Protein AF-A0A7G8WRB1-F1 (afdb_monomer)

Solvent-accessible surface area (backbone atoms only — not comparable to full-atom values): 7686 Å² total; per-residue (Å²): 133,87,80,85,79,65,105,52,98,63,79,74,68,62,46,53,55,52,50,53,46,46,52,43,52,58,69,39,71,43,52,32,46,65,50,48,51,50,51,53,51,51,26,60,76,69,73,48,83,79,58,52,57,68,72,84,94,52,85,78,39,50,68,59,33,28,57,56,39,73,71,40,88,90,55,60,76,70,52,32,37,58,67,53,32,41,51,57,41,24,70,65,46,22,39,49,50,58,65,74,43,62,56,22,36,36,35,32,90,76,72,40,75,42,77,44,75,76,72,91,77,86,79,86,81,85,133

Mean predicted aligned error: 8.35 Å

Structure (mmCIF, N/CA/C/O backbone):
data_AF-A0A7G8WRB1-F1
#
_entry.id   AF-A0A7G8WRB1-F1
#
loop_
_atom_site.group_PDB
_atom_site.id
_atom_site.type_symbol
_atom_site.label_atom_id
_atom_site.label_alt_id
_atom_site.label_comp_id
_atom_site.label_asym_id
_atom_site.label_entity_id
_atom_site.label_seq_id
_atom_site.pdbx_PDB_ins_code
_atom_site.Cartn_x
_atom_site.Cartn_y
_atom_site.Cartn_z
_atom_site.occupancy
_atom_site.B_iso_or_equiv
_atom_site.auth_seq_id
_atom_site.auth_comp_id
_atom_site.auth_asym_id
_atom_site.auth_atom_id
_atom_site.pdbx_PDB_model_num
ATOM 1 N N . MET A 1 1 ? -9.102 13.230 -7.803 1.00 36.12 1 MET A N 1
ATOM 2 C CA . MET A 1 1 ? -10.505 13.660 -7.601 1.00 36.12 1 MET A CA 1
ATOM 3 C C . MET A 1 1 ? -11.228 12.560 -6.841 1.00 36.12 1 MET A C 1
ATOM 5 O O . MET A 1 1 ? -11.355 11.463 -7.368 1.00 36.12 1 MET A O 1
ATOM 9 N N . TYR A 1 2 ? -11.606 12.809 -5.586 1.00 45.84 2 TYR A N 1
ATOM 10 C CA . TYR A 1 2 ? -12.269 11.823 -4.730 1.00 45.84 2 TYR A CA 1
ATOM 11 C C . TYR A 1 2 ? -13.767 11.786 -5.048 1.00 45.84 2 TYR A C 1
ATOM 13 O O . TYR A 1 2 ? -14.522 12.643 -4.602 1.00 45.84 2 TYR A O 1
ATOM 21 N N . SER A 1 3 ? -14.195 10.813 -5.851 1.00 44.06 3 SER A N 1
ATOM 22 C CA . SER A 1 3 ? -15.615 10.574 -6.111 1.00 44.06 3 SER A CA 1
ATOM 23 C C . SER A 1 3 ? -16.254 9.926 -4.883 1.00 44.06 3 SER A C 1
ATOM 25 O O . SER A 1 3 ? -15.965 8.772 -4.552 1.00 44.06 3 SER A O 1
ATOM 27 N N . THR A 1 4 ? -17.128 10.666 -4.209 1.00 45.69 4 THR A N 1
ATOM 28 C CA . THR A 1 4 ? -18.098 10.132 -3.253 1.00 45.69 4 THR A CA 1
ATOM 29 C C . THR A 1 4 ? -19.112 9.288 -4.026 1.00 4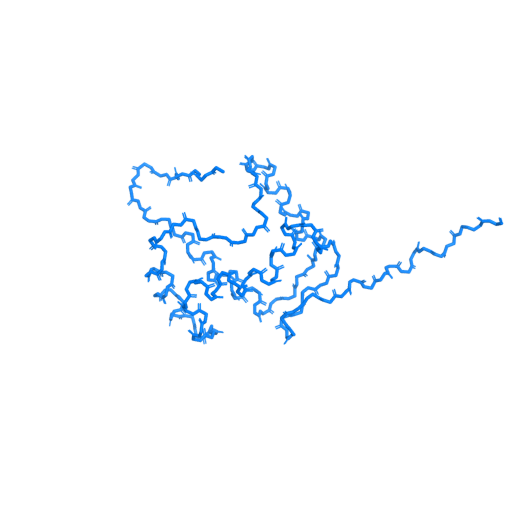5.69 4 THR A C 1
ATOM 31 O O . THR A 1 4 ? -19.963 9.810 -4.738 1.00 45.69 4 THR A O 1
ATOM 34 N N . TYR A 1 5 ? -18.999 7.964 -3.941 1.00 46.50 5 TYR A N 1
ATOM 35 C CA . TYR A 1 5 ? -20.026 7.065 -4.467 1.00 46.50 5 TYR A CA 1
ATOM 36 C C . TYR A 1 5 ? -21.080 6.795 -3.389 1.00 46.50 5 TYR A C 1
ATOM 38 O O . TYR A 1 5 ? -20.730 6.371 -2.290 1.00 46.50 5 TYR A O 1
ATOM 46 N N . GLY A 1 6 ? -22.356 6.984 -3.747 1.00 43.59 6 GLY A N 1
ATOM 47 C CA . GLY A 1 6 ? -23.515 6.431 -3.040 1.00 43.59 6 GLY A CA 1
ATOM 48 C C . GLY A 1 6 ? -24.570 7.466 -2.652 1.00 43.59 6 GLY A C 1
ATOM 49 O O . GLY A 1 6 ? -24.297 8.380 -1.882 1.00 43.59 6 GLY A O 1
ATOM 50 N N . ALA A 1 7 ? -25.803 7.276 -3.132 1.00 44.97 7 ALA A N 1
ATOM 51 C CA . ALA A 1 7 ? -27.013 8.031 -2.776 1.00 44.97 7 ALA A CA 1
ATOM 52 C C . ALA A 1 7 ? -27.503 7.772 -1.328 1.00 44.97 7 ALA A C 1
ATOM 54 O O . ALA A 1 7 ? -28.693 7.692 -1.047 1.00 44.97 7 ALA A O 1
ATOM 55 N N . GLY A 1 8 ? -26.573 7.626 -0.394 1.00 43.09 8 GLY A N 1
ATOM 56 C CA . GLY A 1 8 ? -26.807 7.437 1.026 1.00 43.09 8 GLY A CA 1
ATOM 57 C C . GLY A 1 8 ? -25.463 7.584 1.712 1.00 43.09 8 GLY A C 1
ATOM 58 O O . GLY A 1 8 ? -24.483 7.011 1.243 1.00 43.09 8 GLY A O 1
ATOM 59 N N . GLN A 1 9 ? -25.403 8.382 2.775 1.00 47.62 9 GLN A N 1
ATOM 60 C CA . GLN A 1 9 ? -24.206 8.630 3.579 1.00 47.62 9 GLN A CA 1
ATOM 61 C C . GLN A 1 9 ? -23.718 7.360 4.300 1.00 47.62 9 GLN A C 1
ATOM 63 O O . GLN A 1 9 ? -23.705 7.286 5.524 1.00 47.62 9 GLN A O 1
ATOM 68 N N . GLN A 1 10 ? -23.346 6.327 3.550 1.00 48.84 10 GLN A N 1
ATOM 69 C CA . GLN A 1 10 ? -22.715 5.140 4.088 1.00 48.84 10 GLN A CA 1
ATOM 70 C C . GLN A 1 10 ? -21.205 5.383 4.115 1.00 48.84 10 GLN A C 1
ATOM 72 O O . GLN A 1 10 ? -20.628 5.772 3.094 1.00 48.84 10 GLN A O 1
ATOM 77 N N . PRO A 1 11 ? -20.549 5.195 5.272 1.00 55.22 11 PRO A N 1
ATOM 78 C CA . PRO A 1 11 ? -19.106 5.324 5.360 1.00 55.22 11 PRO A CA 1
ATOM 79 C C . PRO A 1 11 ? -18.461 4.342 4.379 1.00 55.22 11 PRO A C 1
ATOM 81 O O . PRO A 1 11 ? -18.780 3.156 4.374 1.00 55.22 11 PRO A O 1
ATOM 84 N N . SER A 1 12 ? -17.573 4.856 3.524 1.00 64.19 12 SER A N 1
ATOM 85 C CA . SER A 1 12 ? -16.861 4.062 2.521 1.00 64.19 12 SER A CA 1
ATOM 86 C C . SER A 1 12 ? -16.225 2.835 3.176 1.00 64.19 12 SER A C 1
ATOM 88 O O . SER A 1 12 ? -15.357 2.974 4.035 1.00 64.19 12 SER A O 1
ATOM 90 N N . THR A 1 13 ? -16.640 1.636 2.767 1.00 69.62 13 THR A N 1
ATOM 91 C CA . THR A 1 13 ? -16.105 0.355 3.263 1.00 69.62 13 THR A CA 1
ATOM 92 C C . THR A 1 13 ? -14.709 0.050 2.734 1.00 69.62 13 THR A C 1
ATOM 94 O O . THR A 1 13 ? -14.138 -0.985 3.067 1.00 69.62 13 THR A O 1
ATOM 97 N N . ARG A 1 14 ? -14.129 0.969 1.956 1.00 79.69 14 ARG A N 1
ATOM 98 C CA . ARG A 1 14 ? -12.788 0.848 1.384 1.00 79.69 14 ARG A CA 1
ATOM 99 C C . ARG A 1 14 ? -11.666 0.797 2.430 1.00 79.69 14 ARG A C 1
ATOM 101 O O . ARG A 1 14 ? -10.545 0.449 2.085 1.00 79.69 14 ARG A O 1
ATOM 108 N N . TYR A 1 15 ? -11.943 1.072 3.711 1.00 85.06 15 TYR A N 1
ATOM 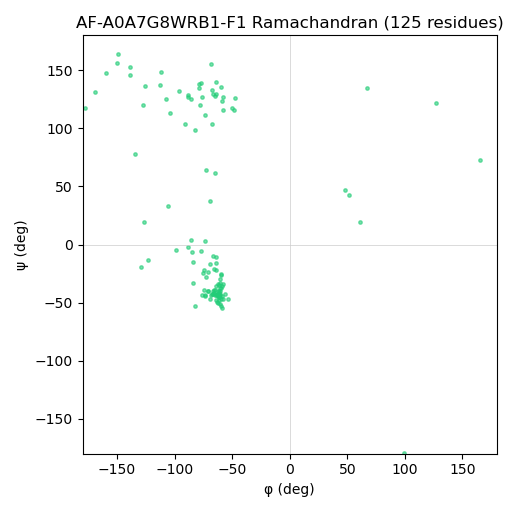109 C CA . TYR A 1 15 ? -10.987 0.759 4.784 1.00 85.06 15 TYR A CA 1
ATOM 110 C C . TYR A 1 15 ? -10.668 -0.742 4.851 1.00 85.06 15 TYR A C 1
ATOM 112 O O . TYR A 1 15 ? -9.582 -1.105 5.291 1.00 85.06 15 TYR A O 1
ATOM 120 N N . ARG A 1 16 ? -11.584 -1.610 4.392 1.00 89.00 16 ARG A N 1
ATOM 121 C CA . ARG A 1 16 ? -11.337 -3.051 4.257 1.00 89.00 16 ARG A CA 1
ATOM 122 C C . ARG A 1 16 ? -10.289 -3.338 3.192 1.00 89.00 16 ARG A C 1
ATOM 124 O O . ARG A 1 16 ? -9.417 -4.151 3.446 1.00 89.00 16 ARG A O 1
ATOM 131 N N . ASP A 1 17 ? -10.310 -2.618 2.069 1.00 89.56 17 ASP A N 1
ATOM 132 C CA . ASP A 1 17 ? -9.283 -2.767 1.032 1.00 89.56 17 ASP A CA 1
ATOM 133 C C . ASP A 1 17 ? -7.884 -2.468 1.591 1.00 89.56 17 ASP A C 1
ATOM 135 O O . ASP A 1 17 ? -6.927 -3.138 1.229 1.00 89.56 17 ASP A O 1
ATOM 139 N N . LEU A 1 18 ? -7.745 -1.510 2.519 1.00 92.81 18 LEU A N 1
ATOM 140 C CA . LEU A 1 18 ? -6.456 -1.265 3.175 1.00 92.81 18 LEU A CA 1
ATOM 141 C C . LEU A 1 18 ? -6.013 -2.446 4.055 1.00 92.81 18 LEU A C 1
ATOM 143 O O . LEU A 1 18 ? -4.833 -2.779 4.049 1.00 92.81 18 LEU A O 1
ATOM 147 N N . VAL A 1 19 ? -6.935 -3.088 4.781 1.00 93.38 19 VAL A N 1
ATOM 148 C CA . VAL A 1 19 ? -6.628 -4.308 5.553 1.00 93.38 19 VAL A CA 1
ATOM 149 C C . VAL A 1 19 ? -6.161 -5.425 4.616 1.00 93.38 19 VAL A C 1
ATOM 151 O O . VAL A 1 19 ? -5.131 -6.044 4.871 1.00 93.38 19 VAL A O 1
ATOM 154 N N . GLU A 1 20 ? -6.856 -5.630 3.496 1.00 92.50 20 GLU A N 1
ATOM 155 C CA . GLU A 1 20 ? -6.463 -6.622 2.489 1.00 92.50 20 GLU A CA 1
ATOM 156 C C . GLU A 1 20 ? -5.082 -6.305 1.898 1.00 92.50 20 GLU A C 1
ATOM 158 O O . GLU A 1 20 ? -4.233 -7.187 1.800 1.00 92.50 20 GLU A O 1
ATOM 163 N N . LEU A 1 21 ? -4.803 -5.038 1.574 1.00 94.69 21 LEU A N 1
ATOM 164 C CA . LEU A 1 21 ? -3.486 -4.613 1.091 1.00 94.69 21 LEU A CA 1
ATOM 165 C C . LEU A 1 21 ? -2.381 -4.868 2.121 1.00 94.69 21 LEU A C 1
ATOM 167 O O . LEU A 1 21 ? -1.299 -5.309 1.746 1.00 94.69 21 LEU A O 1
ATOM 171 N N . VAL A 1 22 ? -2.640 -4.631 3.409 1.00 95.44 22 VAL A N 1
ATOM 172 C CA . VAL A 1 22 ? -1.696 -4.951 4.491 1.00 95.44 22 VAL A CA 1
ATOM 173 C C . VAL A 1 22 ? -1.395 -6.452 4.528 1.00 95.44 22 VAL A C 1
ATOM 175 O O . VAL A 1 22 ? -0.236 -6.839 4.682 1.00 95.44 22 VAL A O 1
ATOM 178 N N . LEU A 1 23 ? -2.406 -7.309 4.374 1.00 94.44 23 LEU A N 1
ATOM 179 C CA . LEU A 1 23 ? -2.217 -8.762 4.346 1.00 94.44 23 LEU A CA 1
ATOM 180 C C . LEU A 1 23 ? -1.448 -9.211 3.098 1.00 94.44 23 LEU A C 1
ATOM 182 O O . LEU A 1 23 ? -0.528 -10.021 3.214 1.00 94.44 23 LEU A O 1
ATOM 186 N N . ILE A 1 24 ? -1.763 -8.651 1.928 1.00 94.94 24 ILE A N 1
ATOM 187 C CA . ILE A 1 24 ? -1.059 -8.932 0.669 1.00 94.94 24 ILE A CA 1
ATOM 188 C C . ILE A 1 24 ? 0.418 -8.542 0.794 1.00 94.94 24 ILE A C 1
ATOM 190 O O . ILE A 1 24 ? 1.284 -9.379 0.559 1.00 94.94 24 ILE A O 1
ATOM 194 N N . VAL A 1 25 ? 0.726 -7.320 1.237 1.00 95.12 25 VAL A N 1
ATOM 195 C CA . VAL A 1 25 ? 2.114 -6.834 1.371 1.00 95.12 25 VAL A CA 1
ATOM 196 C C . VAL A 1 25 ? 2.923 -7.657 2.383 1.00 95.12 25 VAL A C 1
ATOM 198 O O . VAL A 1 25 ? 4.117 -7.863 2.175 1.00 95.12 25 VAL A O 1
ATOM 201 N N . GLN A 1 26 ? 2.288 -8.160 3.448 1.00 93.75 26 GLN A N 1
ATOM 202 C CA . GLN A 1 26 ? 2.943 -9.009 4.456 1.00 93.75 26 GLN A CA 1
ATOM 203 C C . GLN A 1 26 ? 3.226 -10.440 3.993 1.00 93.75 26 GLN A C 1
ATOM 205 O O . GLN A 1 26 ? 4.048 -11.110 4.609 1.00 93.75 26 GLN A O 1
ATOM 210 N N . SER A 1 27 ? 2.516 -10.952 2.987 1.00 93.31 27 SER A N 1
ATOM 211 C CA . SER A 1 27 ? 2.509 -12.397 2.704 1.00 93.31 27 SER A CA 1
ATOM 212 C C . SER A 1 27 ? 2.807 -12.765 1.259 1.00 93.31 27 SER A C 1
ATOM 214 O O . SER A 1 27 ? 3.171 -13.906 0.983 1.00 93.31 27 SER A O 1
ATOM 216 N N . SER A 1 28 ? 2.656 -11.824 0.332 1.00 93.75 28 SER A N 1
ATOM 217 C CA . SER A 1 28 ? 2.713 -12.087 -1.100 1.00 93.75 28 SER A CA 1
ATOM 218 C C . SER A 1 28 ? 3.940 -11.444 -1.722 1.00 93.75 28 SER A C 1
ATOM 220 O O . SER A 1 28 ? 4.263 -10.289 -1.444 1.00 93.75 28 SER A O 1
ATOM 222 N N . SER A 1 29 ? 4.600 -12.185 -2.610 1.00 94.69 29 SER A N 1
ATOM 223 C CA . SER A 1 29 ? 5.549 -11.580 -3.539 1.00 94.69 29 SER A CA 1
ATOM 224 C C . SER A 1 29 ? 4.785 -10.882 -4.661 1.00 94.69 29 SER A C 1
ATOM 226 O O . SER A 1 29 ? 3.762 -11.385 -5.125 1.00 94.69 29 SER A O 1
ATOM 228 N N . ILE A 1 30 ? 5.257 -9.703 -5.061 1.00 95.38 30 ILE A N 1
ATOM 229 C CA . ILE A 1 30 ? 4.571 -8.834 -6.024 1.00 95.38 30 ILE A CA 1
ATOM 230 C C . ILE A 1 30 ? 5.552 -8.485 -7.133 1.00 95.38 30 ILE A C 1
ATOM 232 O O . ILE A 1 30 ? 6.578 -7.870 -6.858 1.00 95.38 30 ILE A O 1
ATOM 236 N N . ASP A 1 31 ? 5.232 -8.833 -8.378 1.00 96.25 31 ASP A N 1
ATOM 237 C CA . ASP A 1 31 ? 6.016 -8.403 -9.536 1.00 96.25 31 ASP A CA 1
ATOM 238 C C . ASP A 1 31 ? 5.715 -6.934 -9.872 1.00 96.25 31 ASP A C 1
ATOM 240 O O . ASP A 1 31 ? 4.555 -6.531 -10.029 1.00 96.25 31 ASP A O 1
ATOM 244 N N . ALA A 1 32 ? 6.762 -6.114 -9.974 1.00 95.44 32 ALA A N 1
ATOM 245 C CA . ALA A 1 32 ? 6.626 -4.683 -10.215 1.00 95.44 32 ALA A CA 1
ATOM 246 C C . ALA A 1 32 ? 6.038 -4.364 -11.597 1.00 95.44 32 ALA A C 1
ATOM 248 O O . ALA A 1 32 ? 5.215 -3.451 -11.718 1.00 95.44 32 ALA A O 1
ATOM 249 N N . ALA A 1 33 ? 6.463 -5.080 -12.640 1.00 94.31 33 ALA A N 1
ATOM 250 C CA . ALA A 1 33 ? 6.085 -4.788 -14.018 1.00 94.31 33 ALA A CA 1
ATOM 251 C C . ALA A 1 33 ? 4.627 -5.185 -14.284 1.00 94.31 33 ALA A C 1
ATOM 253 O O . ALA A 1 33 ? 3.856 -4.394 -14.845 1.00 94.31 33 ALA A O 1
ATOM 254 N N . GLU A 1 34 ? 4.223 -6.368 -13.820 1.00 95.50 34 GLU A N 1
ATOM 255 C CA . GLU A 1 34 ? 2.847 -6.853 -13.896 1.00 95.50 34 GLU A CA 1
ATOM 256 C C . GLU A 1 34 ? 1.908 -5.939 -13.103 1.00 95.50 34 GLU A C 1
ATOM 258 O O . GLU A 1 34 ? 0.925 -5.424 -13.646 1.00 95.50 34 GLU A O 1
ATOM 263 N N . THR A 1 35 ? 2.258 -5.634 -11.850 1.00 95.50 35 THR A N 1
ATOM 264 C CA . THR A 1 35 ? 1.425 -4.793 -10.979 1.00 95.50 35 THR A CA 1
ATOM 265 C C . THR A 1 35 ? 1.273 -3.384 -11.538 1.00 95.50 35 THR A C 1
ATOM 267 O O . THR A 1 35 ? 0.166 -2.843 -11.562 1.00 95.50 35 THR A O 1
ATOM 270 N N . ARG A 1 36 ? 2.347 -2.775 -12.057 1.00 94.62 36 ARG A N 1
ATOM 271 C CA . ARG A 1 36 ? 2.257 -1.461 -12.718 1.00 94.62 36 ARG A CA 1
ATOM 272 C C . ARG A 1 36 ? 1.367 -1.495 -13.943 1.00 94.62 36 ARG A C 1
ATOM 274 O O . ARG A 1 36 ? 0.549 -0.592 -14.117 1.00 94.62 36 ARG A O 1
ATOM 281 N N . THR A 1 37 ? 1.505 -2.523 -14.772 1.00 95.00 37 THR A N 1
ATOM 282 C CA . THR A 1 37 ? 0.667 -2.697 -15.959 1.00 95.00 37 THR A CA 1
ATOM 283 C C . THR A 1 37 ? -0.804 -2.765 -15.560 1.00 95.00 37 THR A C 1
ATOM 285 O O . THR A 1 37 ? -1.624 -2.022 -16.105 1.00 95.00 37 THR A O 1
ATOM 288 N N . ALA A 1 38 ? -1.134 -3.566 -14.546 1.00 95.38 38 ALA A N 1
ATOM 289 C CA . ALA A 1 38 ? -2.486 -3.676 -14.014 1.00 95.38 38 ALA A CA 1
ATOM 290 C C . ALA A 1 38 ? -3.002 -2.340 -13.446 1.00 95.38 38 ALA A C 1
ATOM 292 O O . ALA A 1 38 ? -4.118 -1.927 -13.769 1.00 95.38 38 ALA A O 1
ATOM 293 N N . LEU A 1 39 ? -2.194 -1.620 -12.658 1.00 93.88 39 LEU A N 1
ATOM 294 C CA . LEU A 1 39 ? -2.557 -0.314 -12.094 1.00 93.88 39 LEU A CA 1
ATOM 295 C C . LEU A 1 39 ? -2.874 0.712 -13.188 1.00 93.88 39 LEU A C 1
ATOM 297 O O . LEU A 1 39 ? -3.905 1.381 -13.120 1.00 93.88 39 LEU A O 1
ATOM 301 N N . ILE A 1 40 ? -2.028 0.814 -14.216 1.00 93.69 40 ILE A N 1
ATOM 302 C CA . ILE A 1 40 ? -2.218 1.744 -15.340 1.00 93.69 40 ILE A CA 1
ATOM 303 C C . ILE A 1 40 ? -3.480 1.385 -16.130 1.00 93.69 40 ILE A C 1
ATOM 305 O O . ILE A 1 40 ? -4.279 2.265 -16.462 1.00 93.69 40 ILE A O 1
ATOM 309 N N . GLN A 1 41 ? -3.698 0.097 -16.403 1.00 95.75 41 GLN A N 1
ATOM 310 C CA . GLN A 1 41 ? -4.900 -0.370 -17.091 1.00 95.75 41 GLN A CA 1
ATOM 311 C C . GLN A 1 41 ? -6.164 -0.043 -16.291 1.00 95.75 41 GLN A C 1
ATOM 313 O O . GLN A 1 41 ? -7.109 0.521 -16.844 1.00 95.75 41 GLN A O 1
ATOM 318 N N . GLN A 1 42 ? -6.179 -0.327 -14.986 1.00 93.38 42 GLN A N 1
ATOM 319 C CA . GLN A 1 42 ? -7.320 -0.019 -14.122 1.00 93.38 42 GLN A CA 1
ATOM 320 C C . GLN A 1 42 ? -7.558 1.487 -14.000 1.00 93.38 42 GLN A C 1
ATOM 322 O O . GLN A 1 42 ? -8.710 1.923 -14.039 1.00 93.38 42 GLN A O 1
ATOM 327 N N . ALA A 1 43 ? -6.498 2.292 -13.913 1.00 92.12 43 ALA A N 1
ATOM 328 C CA . ALA A 1 43 ? -6.599 3.746 -13.898 1.00 92.12 43 ALA A CA 1
ATOM 329 C C . ALA A 1 43 ? -7.253 4.280 -15.179 1.00 92.12 43 ALA A C 1
ATOM 331 O O . ALA A 1 43 ? -8.174 5.095 -15.110 1.00 92.12 43 ALA A O 1
ATOM 332 N N . ARG A 1 44 ? -6.848 3.751 -16.341 1.00 94.56 44 ARG A N 1
ATOM 333 C CA . ARG A 1 44 ? -7.432 4.091 -17.644 1.00 94.56 44 ARG A CA 1
ATOM 334 C C . ARG A 1 44 ? -8.905 3.699 -17.729 1.00 94.56 44 ARG A C 1
ATOM 336 O O . ARG A 1 44 ? -9.721 4.529 -18.115 1.00 94.56 44 ARG A O 1
ATOM 343 N N . VAL A 1 45 ? -9.245 2.463 -17.358 1.00 95.25 45 VAL A N 1
ATOM 344 C CA . VAL A 1 45 ? -10.629 1.949 -17.393 1.00 95.25 45 VAL A CA 1
ATOM 345 C C . VAL A 1 45 ? -11.545 2.770 -16.487 1.00 95.25 45 VAL A C 1
ATOM 347 O O . VAL A 1 45 ? -12.671 3.077 -16.862 1.00 95.25 45 VAL A O 1
ATOM 350 N N . ARG A 1 46 ? -11.057 3.159 -15.307 1.00 90.19 46 ARG A N 1
ATOM 351 C CA . ARG A 1 46 ? -11.828 3.922 -14.315 1.00 90.19 46 ARG A CA 1
ATOM 352 C C . ARG A 1 46 ? -11.740 5.437 -14.509 1.00 90.19 46 ARG A C 1
ATOM 354 O O . ARG A 1 46 ? -12.368 6.165 -13.749 1.00 90.19 46 ARG A O 1
ATOM 361 N N . GLN A 1 47 ? -10.962 5.899 -15.491 1.00 93.56 47 GLN A N 1
ATOM 362 C CA . GLN A 1 47 ? -10.682 7.312 -15.764 1.00 93.56 47 GLN A CA 1
ATOM 363 C C . GLN A 1 47 ? -10.202 8.081 -14.520 1.00 93.56 47 GLN A C 1
ATOM 365 O O . GLN A 1 47 ? -10.619 9.210 -14.262 1.00 93.56 47 GLN A O 1
ATOM 370 N N . ILE A 1 48 ? -9.318 7.461 -13.735 1.00 88.06 48 ILE A N 1
ATOM 371 C CA . ILE A 1 48 ? -8.732 8.065 -12.535 1.00 88.06 48 ILE A CA 1
ATOM 372 C C . ILE A 1 48 ? -7.247 8.346 -12.729 1.00 88.06 48 ILE A C 1
ATOM 374 O O . ILE A 1 48 ? -6.532 7.611 -13.405 1.00 88.06 48 ILE A O 1
ATOM 378 N N . VAL A 1 49 ? -6.775 9.400 -12.068 1.00 89.06 49 VAL A N 1
ATOM 379 C CA . VAL A 1 49 ? -5.343 9.658 -11.910 1.00 89.06 49 VAL A CA 1
ATOM 380 C C . VAL A 1 49 ? -4.864 8.888 -10.687 1.00 89.06 49 VAL A C 1
ATOM 382 O O . VAL A 1 49 ? -5.436 9.041 -9.604 1.00 89.06 49 VAL A O 1
ATOM 385 N N . LEU A 1 50 ? -3.835 8.058 -10.862 1.00 87.00 50 LEU A N 1
ATOM 386 C CA . LEU A 1 50 ? -3.195 7.373 -9.744 1.00 87.00 50 LEU A CA 1
ATOM 387 C C . LEU A 1 50 ? -2.470 8.401 -8.863 1.00 87.00 50 LEU A C 1
ATOM 389 O O . LEU A 1 50 ? -1.758 9.257 -9.395 1.00 87.00 50 LEU A O 1
ATOM 393 N N . PRO A 1 51 ? -2.638 8.345 -7.533 1.00 88.00 51 PRO A N 1
ATOM 394 C CA . PRO A 1 51 ? -1.839 9.161 -6.632 1.00 88.00 51 PRO A CA 1
ATOM 395 C C . PRO A 1 51 ? -0.384 8.676 -6.645 1.00 88.00 51 PRO A C 1
ATOM 397 O O . PRO A 1 51 ? -0.127 7.508 -6.915 1.00 88.00 51 PRO A O 1
ATOM 400 N N . ALA A 1 52 ? 0.562 9.555 -6.313 1.00 88.81 52 ALA A N 1
ATOM 401 C CA . ALA A 1 52 ? 1.972 9.178 -6.173 1.00 88.81 52 ALA A CA 1
ATOM 402 C C . ALA A 1 52 ? 2.250 8.397 -4.874 1.00 88.81 52 ALA A C 1
ATOM 404 O O . ALA A 1 52 ? 3.214 7.635 -4.797 1.00 88.81 52 ALA A O 1
ATOM 405 N N . THR A 1 53 ? 1.404 8.586 -3.858 1.00 90.19 53 THR A N 1
ATOM 406 C CA . THR A 1 53 ? 1.543 7.971 -2.537 1.00 90.19 53 THR A CA 1
ATOM 407 C C . THR A 1 53 ? 0.202 7.490 -1.994 1.00 90.19 53 THR A C 1
ATOM 409 O O . THR A 1 53 ? -0.860 8.028 -2.317 1.00 90.19 53 THR A O 1
ATOM 412 N N . MET A 1 54 ? 0.255 6.471 -1.140 1.00 89.75 54 MET A N 1
ATOM 413 C CA . MET A 1 54 ? -0.879 6.005 -0.354 1.00 89.75 54 MET A CA 1
ATOM 414 C C . MET A 1 54 ? -1.316 7.093 0.629 1.00 89.75 54 MET A C 1
ATOM 416 O O . MET A 1 54 ? -0.511 7.620 1.394 1.00 89.75 54 MET A O 1
ATOM 420 N N . GLN A 1 55 ? -2.604 7.423 0.610 1.00 83.69 55 GLN A N 1
ATOM 421 C CA . GLN A 1 55 ? -3.208 8.418 1.492 1.00 83.69 55 GLN A CA 1
ATOM 422 C C . GLN A 1 55 ? -4.568 7.918 1.972 1.00 83.69 55 GLN A C 1
ATOM 424 O O . GLN A 1 55 ? -5.291 7.253 1.224 1.00 83.69 55 GLN A O 1
ATOM 429 N N . SER A 1 56 ? -4.931 8.258 3.212 1.00 80.38 56 SER A N 1
ATOM 430 C CA . SER A 1 56 ? -6.273 7.972 3.718 1.00 80.38 56 SER A CA 1
ATOM 431 C C . SER A 1 56 ? -7.316 8.750 2.906 1.00 80.38 56 SER A C 1
ATOM 433 O O . SER A 1 56 ? -7.191 9.970 2.777 1.00 80.38 56 SER A O 1
ATOM 435 N N . PRO A 1 57 ? -8.381 8.101 2.405 1.00 72.56 57 PRO A N 1
ATOM 436 C CA . PRO A 1 57 ? -9.441 8.803 1.686 1.00 72.56 57 PRO A CA 1
ATOM 437 C C . PRO A 1 57 ? -10.327 9.680 2.578 1.00 72.56 57 PRO A C 1
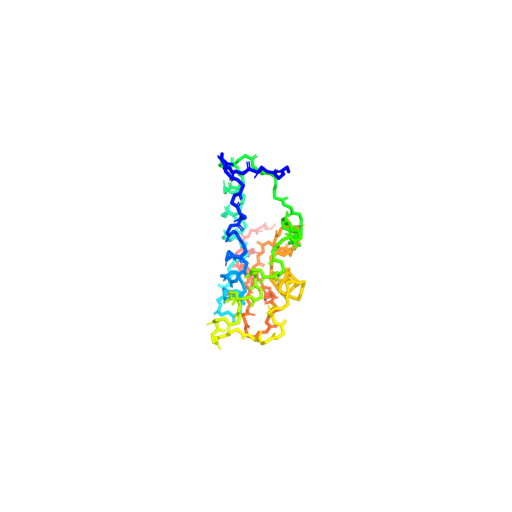ATOM 439 O O . PRO A 1 57 ? -10.980 10.586 2.065 1.00 72.56 57 PRO A O 1
ATOM 442 N N . ALA A 1 58 ? -10.409 9.397 3.885 1.00 77.62 58 ALA A N 1
ATOM 443 C CA . ALA A 1 58 ? -11.206 10.180 4.828 1.00 77.62 58 ALA A CA 1
ATOM 444 C C . ALA A 1 58 ? -10.755 9.979 6.292 1.00 77.62 58 ALA A C 1
ATOM 446 O O . ALA A 1 58 ? -10.424 8.856 6.681 1.00 77.62 58 ALA A O 1
ATOM 447 N N . PRO A 1 59 ? -10.859 11.009 7.156 1.00 76.88 59 PRO A N 1
ATOM 448 C CA . PRO A 1 59 ? -10.564 10.888 8.591 1.00 76.88 59 PRO A CA 1
ATOM 449 C C . PRO A 1 59 ? -11.439 9.857 9.319 1.00 76.88 59 PRO A C 1
ATOM 451 O O . PRO A 1 59 ? -11.043 9.296 10.336 1.00 76.88 59 PRO A O 1
ATOM 454 N N . SER A 1 60 ? -12.635 9.575 8.793 1.00 81.25 60 SER A N 1
ATOM 455 C CA . SER A 1 60 ? -13.586 8.628 9.384 1.00 81.25 60 SER A CA 1
ATOM 456 C C . SER A 1 60 ? -13.110 7.171 9.362 1.00 81.25 60 SER A C 1
ATOM 458 O O . SER A 1 60 ? -13.737 6.316 9.986 1.00 81.25 60 SER A O 1
ATOM 460 N N . TRP A 1 61 ? -12.021 6.862 8.651 1.00 88.12 61 TRP A N 1
ATOM 461 C CA . TRP A 1 61 ? -11.498 5.502 8.542 1.00 88.12 61 TRP A CA 1
ATOM 462 C C . TRP A 1 61 ? -10.818 5.013 9.812 1.00 88.12 61 TRP A C 1
ATOM 464 O O . TRP A 1 61 ? -10.854 3.815 10.058 1.00 88.12 61 TRP A O 1
ATOM 474 N N . THR A 1 62 ? -10.251 5.893 10.640 1.00 88.88 62 THR A N 1
ATOM 475 C CA . THR A 1 62 ? -9.396 5.497 11.772 1.00 88.88 62 THR A CA 1
ATOM 476 C C . THR A 1 62 ? -10.074 4.488 12.701 1.00 88.88 62 THR A C 1
ATOM 478 O O . THR A 1 62 ? -9.497 3.456 13.040 1.00 88.88 62 THR A O 1
ATOM 481 N N . ILE A 1 63 ? -11.330 4.747 13.074 1.00 89.12 63 ILE A N 1
ATOM 482 C CA . ILE A 1 63 ? -12.083 3.891 14.001 1.00 89.12 63 ILE A CA 1
ATOM 483 C C . ILE A 1 63 ? -12.514 2.577 13.332 1.00 89.12 63 ILE A C 1
ATOM 485 O O . ILE A 1 63 ? -12.406 1.513 13.943 1.00 89.12 63 ILE A O 1
ATOM 489 N N . ALA A 1 64 ? -13.012 2.639 12.095 1.00 88.94 64 ALA A N 1
ATOM 490 C CA . ALA A 1 64 ? -13.509 1.465 11.375 1.00 88.94 64 ALA A CA 1
ATOM 491 C C . ALA A 1 64 ? -12.369 0.523 10.956 1.00 88.94 64 ALA A C 1
ATOM 493 O O . ALA A 1 64 ? -12.477 -0.692 11.109 1.00 88.94 64 ALA A O 1
ATOM 494 N N . TYR A 1 65 ? -11.251 1.094 10.505 1.00 92.31 65 TYR A N 1
ATOM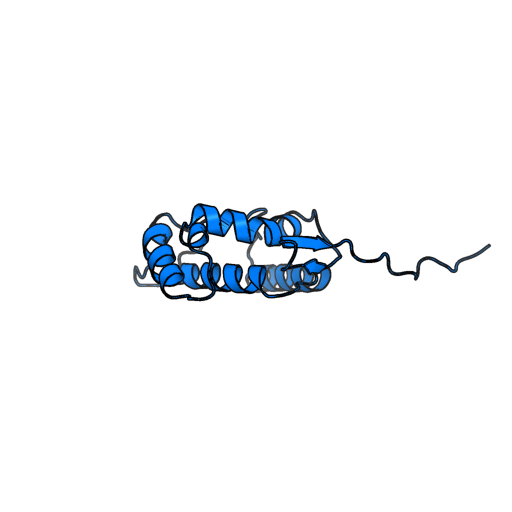 495 C CA . TYR A 1 65 ? -10.031 0.374 10.167 1.00 92.31 65 TYR A CA 1
ATOM 496 C C . TYR A 1 65 ? -9.478 -0.378 11.377 1.00 92.31 65 TYR A C 1
ATOM 498 O O . TYR A 1 65 ? -9.317 -1.592 11.306 1.00 92.31 65 TYR A O 1
ATOM 506 N N . ARG A 1 66 ? -9.271 0.307 12.514 1.00 92.75 66 ARG A N 1
ATOM 507 C CA . ARG A 1 66 ? -8.744 -0.324 13.734 1.00 92.75 66 ARG A CA 1
ATOM 508 C C . ARG A 1 66 ? -9.598 -1.511 14.181 1.00 92.75 66 ARG A C 1
ATOM 510 O O . ARG A 1 66 ? -9.050 -2.538 14.569 1.00 92.75 66 ARG A O 1
ATOM 517 N N . GLN A 1 67 ? -10.924 -1.374 14.141 1.00 91.75 67 GLN A N 1
ATOM 518 C CA . GLN A 1 67 ? -11.833 -2.465 14.504 1.00 91.75 67 GLN A CA 1
ATOM 519 C C . GLN A 1 67 ? -11.694 -3.662 13.564 1.00 91.75 67 GLN A C 1
ATOM 521 O O . GLN A 1 67 ? -11.631 -4.792 14.037 1.00 91.75 67 GLN A O 1
ATOM 526 N N . GLN A 1 68 ? -11.608 -3.422 12.254 1.00 91.75 68 GLN A N 1
ATOM 527 C CA . GLN A 1 68 ? -11.449 -4.489 11.269 1.00 91.75 68 GLN A CA 1
ATOM 528 C C . GLN A 1 68 ? -10.078 -5.168 11.373 1.00 91.75 68 GLN A C 1
ATOM 530 O O . GLN A 1 68 ? -10.001 -6.392 11.349 1.00 91.75 68 GLN A O 1
ATOM 535 N N . ALA A 1 69 ? -9.013 -4.382 11.533 1.00 92.50 69 ALA A N 1
ATOM 536 C CA . ALA A 1 69 ? -7.648 -4.856 11.726 1.00 92.50 69 ALA A CA 1
ATOM 537 C C . ALA A 1 69 ? -7.527 -5.755 12.961 1.00 92.50 69 ALA A C 1
ATOM 539 O O . ALA A 1 69 ? -6.965 -6.840 12.885 1.00 92.50 69 ALA A O 1
ATOM 540 N N . ALA A 1 70 ? -8.143 -5.355 14.079 1.00 92.00 70 ALA A N 1
ATOM 541 C CA . ALA A 1 70 ? -8.126 -6.129 15.317 1.00 92.00 70 ALA A CA 1
ATOM 542 C C . ALA A 1 70 ? -8.817 -7.500 15.219 1.00 92.00 70 ALA A C 1
ATOM 544 O O . ALA A 1 70 ? -8.605 -8.345 16.088 1.00 92.00 70 ALA A O 1
ATOM 545 N N . GLN A 1 71 ? -9.633 -7.731 14.187 1.00 92.31 71 GLN A N 1
ATOM 546 C CA . GLN A 1 71 ? -10.243 -9.035 13.914 1.00 92.31 71 GLN A CA 1
ATOM 547 C C . GLN A 1 71 ? -9.318 -9.970 13.119 1.00 92.31 71 GLN A C 1
ATOM 549 O O . GLN A 1 71 ? -9.572 -11.172 13.077 1.00 92.31 71 GLN A O 1
ATOM 554 N N . MET A 1 72 ? -8.247 -9.452 12.510 1.00 89.75 72 MET A N 1
ATOM 555 C CA . MET A 1 72 ? -7.326 -10.230 11.683 1.00 89.75 72 MET A CA 1
ATOM 556 C C . MET A 1 72 ? -6.184 -10.790 12.531 1.00 89.75 72 MET A C 1
ATOM 558 O O . MET A 1 72 ? -5.234 -10.090 12.864 1.00 89.75 72 MET A O 1
ATOM 562 N N . SER A 1 73 ? -6.235 -12.084 12.851 1.00 86.81 73 SER A N 1
ATOM 563 C CA . SER A 1 73 ? -5.226 -12.728 13.710 1.00 86.81 73 SER A CA 1
ATOM 564 C C . SER A 1 73 ? -3.810 -12.741 13.120 1.00 86.81 73 SER A C 1
ATOM 566 O O . S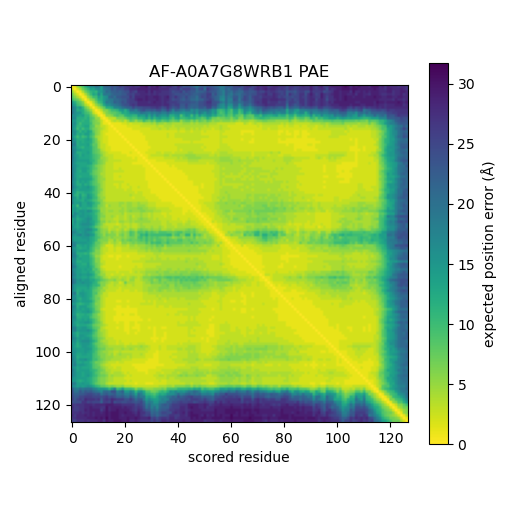ER A 1 73 ? -2.844 -12.868 13.863 1.00 86.81 73 SER A O 1
ATOM 568 N N . GLN A 1 74 ? -3.684 -12.620 11.797 1.00 85.44 74 GLN A N 1
ATOM 569 C CA . GLN A 1 74 ? -2.403 -12.620 11.079 1.00 85.44 74 GLN A CA 1
ATOM 570 C C . GLN A 1 74 ? -1.740 -11.238 11.029 1.00 85.44 74 GLN A C 1
ATOM 572 O O . GLN A 1 74 ? -0.627 -11.111 10.530 1.00 85.44 74 GLN A O 1
ATOM 577 N N . MET A 1 75 ? -2.425 -10.200 11.506 1.00 88.56 75 MET A N 1
ATOM 578 C CA . MET A 1 75 ? -1.974 -8.825 11.388 1.00 88.56 75 MET A CA 1
ATOM 579 C C . MET A 1 75 ? -1.249 -8.376 12.657 1.00 88.56 75 MET A C 1
ATOM 581 O O . MET A 1 75 ? -1.728 -8.574 13.775 1.00 88.56 75 MET A O 1
ATOM 585 N N . LEU A 1 76 ? -0.082 -7.753 12.488 1.00 87.12 76 LEU A N 1
ATOM 586 C CA . LEU A 1 76 ? 0.674 -7.206 13.610 1.00 87.12 76 LEU A CA 1
ATOM 587 C C . LEU A 1 76 ? -0.108 -6.076 14.289 1.00 87.12 76 LEU A C 1
ATOM 589 O O . LEU A 1 76 ? -0.698 -5.217 13.633 1.00 87.12 76 LEU A O 1
ATOM 593 N N . ARG A 1 77 ? -0.059 -6.040 15.626 1.00 90.38 77 ARG A N 1
ATOM 594 C CA . ARG A 1 77 ? -0.808 -5.065 16.436 1.00 90.38 77 ARG A CA 1
ATOM 595 C C . ARG A 1 77 ? -0.468 -3.614 16.082 1.00 90.38 77 ARG A C 1
ATOM 597 O O . ARG A 1 77 ? -1.344 -2.757 16.151 1.00 90.38 77 ARG A O 1
ATOM 604 N N . GLU A 1 78 ? 0.779 -3.338 15.713 1.00 91.50 78 GLU A N 1
ATOM 605 C CA . GLU A 1 78 ? 1.224 -2.010 15.268 1.00 91.50 78 GLU A CA 1
ATOM 606 C C . GLU A 1 78 ? 0.483 -1.532 14.011 1.00 91.50 78 GLU A C 1
ATOM 608 O O . GLU A 1 78 ? 0.139 -0.360 13.902 1.00 91.50 78 GLU A O 1
ATOM 613 N N . LEU A 1 79 ? 0.116 -2.454 13.118 1.00 93.62 79 LEU A N 1
ATOM 614 C CA . LEU A 1 79 ? -0.593 -2.141 11.881 1.00 93.62 79 LEU A CA 1
ATOM 615 C C . LEU A 1 79 ? -2.084 -1.857 12.116 1.00 93.62 79 LEU A C 1
ATOM 617 O O . LEU A 1 79 ? -2.781 -1.473 11.180 1.00 93.62 79 LEU A O 1
ATOM 621 N N . HIS A 1 80 ? -2.605 -2.024 13.340 1.00 93.75 80 HIS A N 1
ATOM 622 C CA . HIS A 1 80 ? -3.982 -1.633 13.678 1.00 93.75 80 HIS A CA 1
ATOM 623 C C . HIS A 1 80 ? -4.169 -0.111 13.688 1.00 93.75 80 HIS A C 1
ATOM 625 O O . HIS A 1 80 ? -5.304 0.374 13.695 1.00 93.75 80 HIS A O 1
ATOM 631 N N . ASP A 1 81 ? -3.073 0.643 13.747 1.00 93.75 81 ASP A N 1
ATOM 632 C CA . ASP A 1 81 ? -3.079 2.078 13.528 1.00 93.75 81 ASP A CA 1
ATOM 633 C C . ASP A 1 81 ? -3.129 2.403 12.025 1.00 93.75 81 ASP A C 1
ATOM 635 O O . ASP A 1 81 ? -2.418 1.807 11.216 1.00 93.75 81 ASP A O 1
ATOM 639 N N . LEU A 1 82 ? -3.993 3.351 11.651 1.00 92.81 82 LEU A N 1
ATOM 640 C CA . LEU A 1 82 ? -4.259 3.671 10.248 1.00 92.81 82 LEU A CA 1
ATOM 641 C C . LEU A 1 82 ? -3.036 4.282 9.549 1.00 92.81 82 LEU A C 1
ATOM 643 O O . LEU A 1 82 ? -2.748 3.934 8.405 1.00 92.81 82 LEU A O 1
ATOM 647 N N . GLU A 1 83 ? -2.329 5.198 10.208 1.00 92.62 83 GLU A N 1
ATOM 648 C CA . GLU A 1 83 ? -1.168 5.871 9.615 1.00 92.62 83 GLU A CA 1
ATOM 649 C C . GLU A 1 83 ? 0.012 4.910 9.474 1.00 92.62 83 GLU A C 1
ATOM 651 O O . GLU A 1 83 ? 0.684 4.881 8.438 1.00 92.62 83 GLU A O 1
ATOM 656 N N . THR A 1 84 ? 0.207 4.058 10.479 1.00 94.62 84 THR A N 1
ATOM 657 C CA . THR A 1 84 ? 1.214 2.992 10.462 1.00 94.62 84 THR A CA 1
ATOM 658 C C . THR A 1 84 ? 0.942 2.012 9.321 1.00 94.62 84 THR A C 1
ATOM 660 O O . THR A 1 84 ? 1.850 1.681 8.561 1.00 94.62 84 THR A O 1
ATOM 663 N N . ALA A 1 85 ? -0.316 1.621 9.112 1.00 95.06 85 ALA A N 1
ATOM 664 C CA . ALA A 1 85 ? -0.713 0.756 8.006 1.00 95.06 85 ALA A CA 1
ATOM 665 C C . ALA A 1 85 ? -0.522 1.386 6.622 1.00 95.06 85 ALA A C 1
ATOM 667 O O . ALA A 1 85 ? -0.029 0.731 5.704 1.00 95.06 85 ALA A O 1
ATOM 668 N N . LEU A 1 86 ? -0.893 2.659 6.462 1.00 94.88 86 LEU A N 1
ATOM 669 C CA . LEU A 1 86 ? -0.674 3.400 5.217 1.00 94.88 86 LEU A CA 1
ATOM 670 C C . LEU A 1 86 ? 0.815 3.526 4.899 1.00 94.88 86 LEU A C 1
ATOM 672 O O . LEU A 1 86 ? 1.207 3.367 3.745 1.00 94.88 86 LEU A O 1
ATOM 676 N N . THR A 1 87 ? 1.636 3.769 5.920 1.00 95.00 87 THR A N 1
ATOM 677 C CA . THR A 1 87 ? 3.094 3.813 5.789 1.00 95.00 87 THR A CA 1
ATOM 678 C C . THR A 1 87 ? 3.634 2.451 5.375 1.00 95.00 87 THR A C 1
ATOM 680 O O . THR A 1 87 ? 4.391 2.368 4.412 1.00 95.00 87 THR A O 1
ATOM 683 N N . PHE A 1 88 ? 3.197 1.384 6.045 1.00 95.69 88 PHE A N 1
ATOM 684 C CA . PHE A 1 88 ? 3.601 0.009 5.769 1.00 95.69 88 PHE A CA 1
ATOM 685 C C . PHE A 1 88 ? 3.264 -0.418 4.334 1.00 95.69 88 PHE A C 1
ATOM 687 O O . PHE A 1 88 ? 4.152 -0.775 3.566 1.00 95.69 88 PHE A O 1
ATOM 694 N N . VAL A 1 89 ? 1.999 -0.293 3.919 1.00 96.25 89 VAL A N 1
ATOM 695 C CA . VAL A 1 89 ? 1.583 -0.588 2.534 1.00 96.25 89 VAL A CA 1
ATOM 696 C C . VAL A 1 89 ? 2.294 0.336 1.543 1.00 96.25 89 VAL A C 1
ATOM 698 O O . VAL A 1 89 ? 2.662 -0.079 0.442 1.00 96.25 89 VAL A O 1
ATOM 701 N N . GLY A 1 90 ? 2.532 1.585 1.942 1.00 95.88 90 GLY A N 1
ATOM 702 C CA . GLY A 1 90 ? 3.266 2.575 1.168 1.00 95.88 90 GLY A CA 1
ATOM 703 C C . GLY A 1 90 ? 4.709 2.176 0.854 1.00 95.88 90 GLY A C 1
ATOM 704 O O . GLY A 1 90 ? 5.192 2.552 -0.210 1.00 95.88 90 GLY A O 1
ATOM 705 N N . GLN A 1 91 ? 5.386 1.384 1.692 1.00 95.44 91 GLN A N 1
ATOM 706 C CA . GLN A 1 91 ? 6.739 0.884 1.393 1.00 95.44 91 GLN A CA 1
ATOM 707 C C . GLN A 1 91 ? 6.760 0.037 0.115 1.00 95.44 91 GLN A C 1
ATOM 709 O O . GLN A 1 91 ? 7.682 0.145 -0.691 1.00 95.44 91 GLN A O 1
ATOM 714 N N . CYS A 1 92 ? 5.707 -0.751 -0.103 1.00 95.88 92 CYS A N 1
ATOM 715 C CA . CYS A 1 92 ? 5.545 -1.550 -1.308 1.00 95.88 92 CYS A CA 1
ATOM 716 C C . CYS A 1 92 ? 4.976 -0.719 -2.468 1.00 95.88 92 CYS A C 1
ATOM 718 O O . CYS A 1 92 ? 5.562 -0.675 -3.552 1.00 95.88 92 CYS A O 1
ATOM 720 N N . LEU A 1 93 ? 3.851 -0.026 -2.248 1.00 96.00 93 LEU A N 1
ATOM 721 C CA . LEU A 1 93 ? 3.085 0.591 -3.334 1.00 96.00 93 LEU A CA 1
ATOM 722 C C . LEU A 1 93 ? 3.589 1.972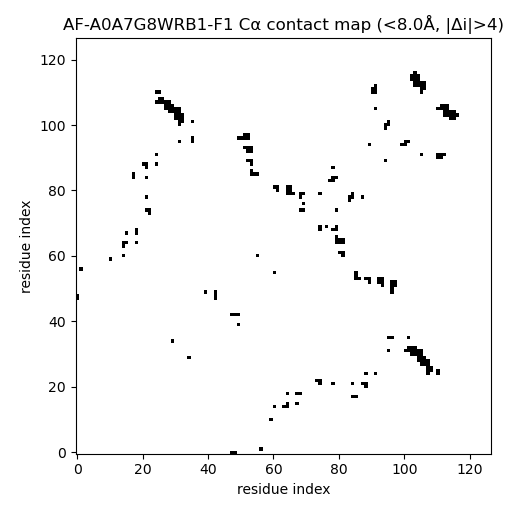 -3.763 1.00 96.00 93 LEU A C 1
ATOM 724 O O . LEU A 1 93 ? 3.505 2.280 -4.949 1.00 96.00 93 LEU A O 1
ATOM 728 N N . ASN A 1 94 ? 4.127 2.812 -2.871 1.00 95.94 94 ASN A N 1
ATOM 729 C CA . ASN A 1 94 ? 4.572 4.161 -3.255 1.00 95.94 94 ASN A CA 1
ATOM 730 C C . ASN A 1 94 ? 5.689 4.138 -4.315 1.00 95.94 94 ASN A C 1
ATOM 732 O O . ASN A 1 94 ? 5.596 4.924 -5.261 1.00 95.94 94 ASN A O 1
ATOM 736 N N . PRO A 1 95 ? 6.702 3.246 -4.245 1.00 95.12 95 PRO A N 1
ATOM 737 C CA . PRO A 1 95 ? 7.702 3.128 -5.306 1.00 95.12 95 PRO A CA 1
ATOM 738 C C . PRO A 1 95 ? 7.098 2.769 -6.668 1.00 95.12 95 PRO A C 1
ATOM 740 O O . PRO A 1 95 ? 7.527 3.315 -7.688 1.00 95.12 95 PRO A O 1
ATOM 743 N N . LEU A 1 96 ? 6.069 1.913 -6.689 1.00 94.00 96 LEU A N 1
ATOM 744 C CA . LEU A 1 96 ? 5.333 1.591 -7.910 1.00 94.00 96 LEU A CA 1
ATOM 745 C C . LEU A 1 96 ? 4.514 2.786 -8.385 1.00 94.00 96 LEU A C 1
ATOM 747 O O . LEU A 1 96 ? 4.586 3.131 -9.556 1.00 94.00 96 LEU A O 1
ATOM 751 N N . LEU A 1 97 ? 3.770 3.454 -7.508 1.00 93.62 97 LEU A N 1
ATOM 752 C CA . LEU A 1 97 ? 2.925 4.604 -7.846 1.00 93.62 97 LEU A CA 1
ATOM 753 C C . LEU A 1 97 ? 3.740 5.814 -8.341 1.00 93.62 97 LEU A C 1
ATOM 755 O O . LEU A 1 97 ? 3.327 6.499 -9.273 1.00 93.62 97 LEU A O 1
ATOM 759 N N . SER A 1 98 ? 4.932 6.031 -7.782 1.00 92.56 98 SER A N 1
ATOM 760 C CA . SER A 1 98 ? 5.835 7.139 -8.129 1.00 92.56 98 SER A CA 1
ATOM 761 C C . SER A 1 98 ? 6.766 6.856 -9.320 1.00 92.56 98 SER A C 1
ATOM 763 O O . SER A 1 98 ? 7.587 7.702 -9.655 1.00 92.56 98 SER A O 1
ATOM 765 N N . ASN A 1 99 ? 6.643 5.704 -9.992 1.00 89.44 99 ASN A N 1
ATOM 766 C CA . ASN A 1 99 ? 7.553 5.253 -11.068 1.00 89.44 99 ASN A CA 1
ATOM 767 C C . ASN A 1 99 ? 9.024 5.069 -10.634 1.00 89.44 99 ASN A C 1
ATOM 769 O O . ASN A 1 99 ? 9.899 5.032 -11.493 1.00 89.44 99 ASN A O 1
ATOM 773 N N . ILE A 1 100 ? 9.308 4.932 -9.336 1.00 91.06 100 ILE A N 1
ATOM 774 C CA . ILE A 1 100 ? 10.675 4.706 -8.832 1.00 91.06 100 ILE A CA 1
ATOM 775 C C . ILE A 1 100 ? 11.095 3.254 -9.081 1.00 91.06 100 ILE A C 1
ATOM 777 O O . ILE A 1 100 ? 12.210 2.997 -9.526 1.00 91.06 100 ILE A O 1
ATOM 781 N N . VAL A 1 101 ? 10.190 2.307 -8.824 1.00 92.81 101 VAL A N 1
ATOM 782 C CA . VAL A 1 101 ? 10.391 0.882 -9.108 1.00 92.81 101 VAL A CA 1
ATOM 783 C C . VAL A 1 101 ? 9.529 0.498 -10.303 1.00 92.81 101 VAL A C 1
ATOM 785 O O . VAL A 1 101 ? 8.316 0.721 -10.309 1.00 92.81 101 VAL A O 1
ATOM 788 N N . THR A 1 102 ? 10.165 -0.070 -11.325 1.00 92.19 102 THR A N 1
ATOM 789 C CA . THR A 1 102 ? 9.511 -0.518 -12.566 1.00 92.19 102 THR A CA 1
ATOM 790 C C . THR A 1 102 ? 9.726 -1.996 -12.877 1.00 92.19 102 THR A C 1
ATOM 792 O O . THR A 1 102 ? 9.024 -2.537 -13.725 1.00 92.19 102 THR A O 1
ATOM 795 N N . SER A 1 103 ? 10.664 -2.649 -12.191 1.00 93.44 103 SER A N 1
ATOM 796 C CA . SER A 1 103 ? 11.002 -4.065 -12.347 1.00 93.44 103 SER A CA 1
ATOM 797 C C . SER A 1 103 ? 11.497 -4.639 -11.018 1.00 93.44 103 SER A C 1
ATOM 799 O O . SER A 1 103 ? 11.850 -3.882 -10.111 1.00 93.44 103 SER A O 1
ATOM 801 N N . GLY A 1 104 ? 11.521 -5.967 -10.916 1.00 93.81 104 GLY A N 1
ATOM 802 C CA . GLY A 1 104 ? 11.844 -6.678 -9.682 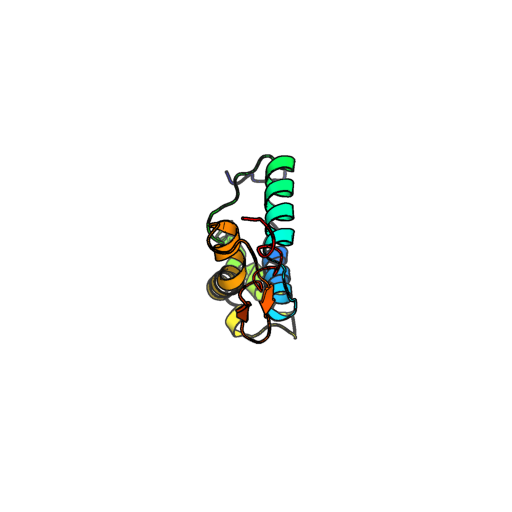1.00 93.81 104 GLY A CA 1
ATOM 803 C C . GLY A 1 104 ? 10.613 -7.151 -8.930 1.00 93.81 104 GLY A C 1
ATOM 804 O O . GLY A 1 104 ? 9.481 -6.955 -9.373 1.00 93.81 104 GLY A O 1
ATOM 805 N N . ALA A 1 105 ? 10.857 -7.798 -7.796 1.00 95.88 105 ALA A N 1
ATOM 806 C CA . ALA A 1 105 ? 9.814 -8.414 -6.994 1.00 95.88 105 ALA A CA 1
ATOM 807 C C . ALA A 1 105 ? 9.866 -7.901 -5.555 1.00 95.88 105 ALA A C 1
ATOM 809 O O . ALA A 1 105 ? 10.941 -7.804 -4.955 1.00 95.88 105 ALA A O 1
ATOM 810 N N . TRP A 1 106 ? 8.702 -7.586 -4.996 1.00 96.62 106 TRP A N 1
ATOM 811 C CA . TRP A 1 106 ? 8.553 -7.367 -3.566 1.00 96.62 106 TRP A CA 1
ATOM 812 C C . TRP A 1 106 ? 8.799 -8.690 -2.849 1.00 96.62 106 TRP A C 1
ATOM 814 O O . TRP A 1 106 ? 8.202 -9.711 -3.209 1.00 96.62 106 TRP A O 1
ATOM 824 N N . ASP A 1 107 ? 9.666 -8.670 -1.845 1.00 95.25 107 ASP A N 1
ATOM 825 C CA . ASP A 1 107 ? 9.862 -9.790 -0.938 1.00 95.25 107 ASP A CA 1
ATOM 826 C C . ASP A 1 107 ? 9.168 -9.487 0.401 1.00 95.25 107 ASP A C 1
ATOM 828 O O . ASP A 1 107 ? 9.607 -8.592 1.131 1.00 95.25 107 ASP A O 1
ATOM 832 N N . PRO A 1 108 ? 8.101 -10.227 0.757 1.00 93.19 108 PRO A N 1
ATOM 833 C CA . PRO A 1 108 ? 7.395 -10.030 2.020 1.00 93.19 108 PRO A CA 1
ATOM 834 C C . PRO A 1 108 ? 8.254 -10.370 3.249 1.00 93.19 108 PRO A C 1
ATOM 836 O O . PRO A 1 108 ? 7.973 -9.876 4.338 1.00 93.19 108 PRO A O 1
ATOM 839 N N . SER A 1 109 ? 9.317 -11.168 3.094 1.00 92.00 109 SER A N 1
ATOM 840 C CA . SER A 1 109 ? 10.204 -11.558 4.201 1.00 92.00 109 SER A CA 1
ATOM 841 C C . SER A 1 109 ? 11.128 -10.417 4.626 1.00 92.00 109 SER A C 1
ATOM 843 O O . SER A 1 109 ? 11.387 -10.233 5.813 1.00 92.00 109 SER A O 1
ATOM 845 N N . SER A 1 110 ? 11.632 -9.652 3.654 1.00 93.44 110 SER A N 1
ATOM 846 C CA . SER A 1 110 ? 12.497 -8.487 3.880 1.00 93.44 110 SER A CA 1
ATOM 847 C C . SER A 1 110 ? 11.753 -7.151 3.830 1.00 93.44 110 SER A C 1
ATOM 849 O O . SER A 1 110 ? 12.356 -6.113 4.103 1.00 93.44 110 SER A O 1
ATOM 851 N N . LEU A 1 111 ? 10.455 -7.171 3.497 1.00 93.06 111 LEU A N 1
ATOM 852 C CA . LEU A 1 111 ? 9.615 -5.988 3.294 1.00 93.06 111 LEU A CA 1
ATOM 853 C C . LEU A 1 111 ? 10.309 -4.963 2.391 1.00 93.06 111 LEU A C 1
ATOM 855 O O . LEU A 1 111 ? 10.420 -3.779 2.713 1.00 93.06 111 LEU A O 1
ATOM 859 N N . SER A 1 112 ? 10.862 -5.444 1.279 1.00 95.12 112 SER A N 1
ATOM 860 C CA . SER A 1 112 ? 11.668 -4.637 0.368 1.00 95.12 112 SER A CA 1
ATOM 861 C C . SER A 1 112 ? 11.558 -5.125 -1.069 1.00 95.12 112 SER A C 1
ATOM 863 O O . SER A 1 112 ? 11.254 -6.284 -1.351 1.00 95.12 112 SER A O 1
ATOM 865 N N . TRP A 1 113 ? 11.832 -4.216 -2.002 1.00 95.25 113 TRP A N 1
ATOM 866 C CA . TRP A 1 113 ? 11.966 -4.555 -3.412 1.00 95.25 113 TRP A CA 1
ATOM 867 C C . TRP A 1 113 ? 13.329 -5.193 -3.668 1.00 95.25 113 TRP A C 1
ATOM 869 O O . TRP A 1 113 ? 14.369 -4.570 -3.453 1.00 95.25 113 TRP A O 1
ATOM 879 N N . SER A 1 114 ? 13.316 -6.424 -4.167 1.00 91.62 114 SER A N 1
ATOM 880 C CA . SER A 1 114 ? 14.494 -7.039 -4.766 1.00 91.62 114 SER A CA 1
ATOM 881 C C . SER A 1 114 ? 14.677 -6.498 -6.188 1.00 91.62 114 SER A C 1
ATOM 883 O O . SER A 1 114 ? 13.687 -6.334 -6.913 1.00 91.62 114 SER A O 1
ATOM 885 N N . PRO A 1 115 ? 15.913 -6.185 -6.612 1.00 84.44 115 PRO A N 1
ATOM 886 C CA . PRO A 1 115 ? 16.153 -5.775 -7.985 1.00 84.44 115 PRO A CA 1
ATOM 887 C C . PRO A 1 115 ? 15.717 -6.899 -8.924 1.00 84.44 115 PRO A C 1
ATOM 889 O O . PRO A 1 115 ? 16.034 -8.068 -8.697 1.00 84.44 115 PRO A O 1
ATOM 892 N N . GLY A 1 116 ? 15.010 -6.543 -9.996 1.00 72.19 116 GLY A N 1
ATOM 893 C CA . GLY A 1 116 ? 14.821 -7.475 -11.097 1.00 72.19 116 GLY A CA 1
ATOM 894 C C . GLY A 1 116 ? 16.199 -7.849 -11.614 1.00 72.19 116 GLY A C 1
ATOM 895 O O . GLY A 1 116 ? 16.986 -6.955 -11.935 1.00 72.19 116 GLY A O 1
ATOM 896 N N . LEU A 1 117 ? 16.516 -9.146 -11.647 1.00 60.53 117 LEU A N 1
ATOM 897 C CA . LEU A 1 117 ? 17.687 -9.611 -12.383 1.00 60.53 117 LEU A CA 1
ATOM 898 C C . LEU A 1 117 ? 17.624 -8.944 -13.762 1.00 60.53 117 LEU A C 1
ATOM 900 O O . LEU A 1 117 ? 16.576 -9.036 -14.408 1.00 60.53 117 LEU A O 1
ATOM 904 N N . PRO A 1 118 ? 18.679 -8.238 -14.207 1.00 5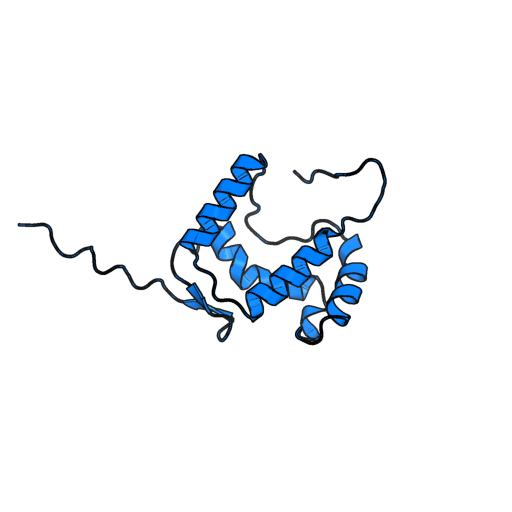1.59 118 PRO A N 1
ATOM 905 C CA . PRO A 1 118 ? 18.697 -7.744 -15.568 1.00 51.59 118 PRO A CA 1
ATOM 906 C C . PRO A 1 118 ? 18.541 -8.976 -16.450 1.00 51.59 118 PRO A C 1
ATOM 908 O O . PRO A 1 118 ? 19.379 -9.879 -16.392 1.00 51.59 118 PRO A O 1
ATOM 911 N N . SER A 1 119 ? 17.438 -9.057 -17.196 1.00 49.84 119 SER A N 1
ATOM 912 C CA . SER A 1 119 ? 17.260 -10.098 -18.199 1.00 49.84 119 SER A CA 1
ATOM 913 C C . SER A 1 119 ? 18.536 -10.123 -19.031 1.00 49.84 119 SER A C 1
ATOM 915 O O . SER A 1 119 ? 18.892 -9.120 -19.653 1.00 49.84 119 SER A O 1
ATOM 917 N N . HIS A 1 120 ? 19.267 -11.236 -18.982 1.00 48.94 120 HIS A N 1
ATOM 918 C CA . HIS A 1 120 ? 20.453 -11.466 -19.797 1.00 48.94 120 HIS A CA 1
ATOM 919 C C . HIS A 1 120 ? 19.999 -11.708 -21.245 1.00 48.94 120 HIS A C 1
ATOM 921 O O . HIS A 1 120 ? 20.127 -12.801 -21.771 1.00 48.94 120 HIS A O 1
ATOM 927 N N . ASP A 1 121 ? 19.392 -10.695 -21.855 1.00 50.62 121 ASP A N 1
ATOM 928 C CA . ASP A 1 121 ? 19.034 -10.642 -23.276 1.00 50.62 121 ASP A CA 1
ATOM 929 C C . ASP A 1 121 ? 19.601 -9.362 -23.922 1.00 50.62 121 ASP A C 1
ATOM 931 O O . ASP A 1 121 ? 19.181 -8.916 -24.979 1.00 50.62 121 ASP A O 1
ATOM 935 N N . ALA A 1 122 ? 20.606 -8.752 -23.284 1.00 51.16 122 ALA A N 1
ATOM 936 C CA . ALA A 1 122 ? 21.404 -7.663 -23.851 1.00 51.16 122 ALA A CA 1
ATOM 937 C C . ALA A 1 122 ? 22.806 -8.146 -24.263 1.00 51.16 122 ALA A C 1
ATOM 939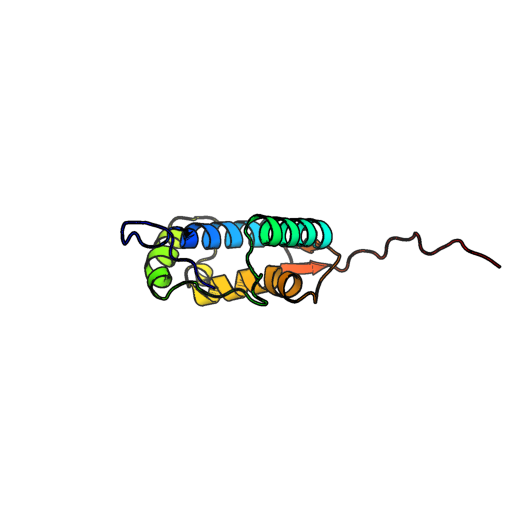 O O . ALA A 1 122 ? 23.788 -7.415 -24.156 1.00 51.16 122 ALA A O 1
ATOM 940 N N . ALA A 1 123 ? 22.914 -9.398 -24.708 1.00 52.12 123 ALA A N 1
ATOM 941 C CA . ALA A 1 123 ? 24.138 -9.958 -25.260 1.00 52.12 123 ALA A CA 1
ATOM 942 C C . ALA A 1 123 ? 23.814 -10.734 -26.537 1.00 52.12 123 ALA A C 1
ATOM 944 O O . ALA A 1 123 ? 23.729 -11.954 -26.509 1.00 52.12 123 ALA A O 1
ATOM 945 N N . THR A 1 124 ? 23.597 -10.025 -27.648 1.00 56.31 124 THR A N 1
ATOM 946 C CA . THR A 1 124 ? 24.191 -10.314 -28.971 1.00 56.31 124 THR A CA 1
ATOM 947 C C . THR A 1 124 ? 23.734 -9.246 -29.968 1.00 56.31 124 THR A C 1
ATOM 949 O O . THR A 1 124 ? 22.554 -9.109 -30.266 1.00 56.31 124 THR A O 1
ATOM 952 N N . GLY A 1 125 ? 24.702 -8.504 -30.497 1.00 49.56 125 GLY A N 1
ATOM 953 C CA . GLY A 1 125 ? 24.550 -7.506 -31.556 1.00 49.56 125 GLY A CA 1
ATOM 954 C C . GLY A 1 125 ? 25.818 -6.654 -31.574 1.00 49.56 125 GLY A C 1
ATOM 955 O O . GLY A 1 125 ? 25.877 -5.664 -30.858 1.00 49.56 125 GLY A O 1
ATOM 956 N N . GLN A 1 126 ? 26.940 -7.209 -32.059 1.00 45.22 126 GLN A N 1
ATOM 957 C CA . GLN A 1 126 ? 27.454 -7.024 -33.436 1.00 45.22 126 GLN A CA 1
ATOM 958 C C . GLN A 1 126 ? 27.902 -5.575 -33.691 1.00 45.22 126 GLN A C 1
ATOM 960 O O . GLN A 1 126 ? 27.158 -4.651 -33.399 1.00 45.22 126 GLN A O 1
ATOM 965 N N . ALA A 1 127 ? 29.048 -5.279 -34.292 1.00 45.81 127 ALA A N 1
ATOM 966 C CA . ALA A 1 127 ? 30.221 -6.024 -34.742 1.00 45.81 127 ALA A CA 1
ATOM 967 C C . ALA A 1 127 ? 31.341 -4.979 -34.923 1.00 45.81 127 ALA A C 1
ATOM 969 O O . ALA A 1 127 ? 30.992 -3.788 -35.103 1.00 45.81 127 ALA A O 1
#

Sequence (127 aa):
MYSTYGAGQQPSTRYRDLVELVLIVQSSSIDAAETRTALIQQARVRQIVLPATMQSPAPSWTIAYRQQAAQMSQMLRELHDLETALTFVGQCLNPLLSNIVTSGAWDPSSLSWSPGLPSHDAATGQA

Nearest PDB structures (foldseek):
  5k29-assembly1_A  TM=3.078E-01  e=7.466E+00  Trypanosoma brucei brucei TREU927

Radius of gyration: 17.48 Å; Cα contacts (8 Å, |Δi|>4): 133; chains: 1; bounding box: 57×26×51 Å

pLDDT: mean 83.67, std 17.18, range [36.12, 96.62]

Secondary structure (DSSP, 8-state):
------SS-PPPTTHHHHHHHHHHHHH--EEHHHHHHHHHHHHHHHT-PPPSS---S-TTHHHHHHHHHTT-TTS-GGGGSHHHHHHHHHHHHHHHHTTS--SSEEETTTTEEEPPP--S-------

Foldseek 3Di:
DDDDDDPDPDPPPCLVVLLVLLVCLQPHKDWLQVVLVVVVVVCVVVVHQQDLAQDDSDPVSQVVNLVVQVVDPPHDNQCSGPVSSSVLSRQVCNCSSNVVDNGAMQDSVVSHGDHHDPPPPPPDDDD